Protein AF-A0A931V307-F1 (afdb_monomer)

Mean predicted aligned error: 9.51 Å

Nearest PDB structures (foldseek):
  7ung-assembly1_h  TM=3.426E-01  e=3.988E+00  Homo sapiens
  8j07-assembly1_3O  TM=3.430E-01  e=4.680E+00  Homo sapiens
  8otz-assembly1_By  TM=3.461E-01  e=6.447E+00  Bos taurus
  8to0-assembly1_CZ  TM=3.439E-01  e=7.567E+00  Mus musculus

Foldseek 3Di:
DDDDDDDADWDAFQPPRDIDGPPQPPPDPPPPPDPDRPDDCADPPPRDSCRVPHPPDD

Radius of gyration: 14.38 Å; Cα contacts (8 Å, |Δi|>4): 53; chains: 1; bounding box: 34×26×45 Å

Sequence (58 aa):
MAAVVLRVAGFRCERCAHEWIPRQPRNLPPVRGKKDVPKPRICPRCKSAWWDTPRRVK

pLDDT: mean 73.62, std 15.68, range [40.09, 90.31]

Structure (mmCIF, N/CA/C/O backbone):
data_AF-A0A931V307-F1
#
_entry.id   AF-A0A931V307-F1
#
loop_
_atom_site.group_PDB
_atom_site.id
_atom_site.type_symbol
_atom_site.label_atom_id
_atom_site.label_alt_id
_atom_site.label_comp_id
_atom_site.label_asym_id
_atom_site.label_entity_id
_atom_site.label_seq_id
_atom_site.pdbx_PDB_ins_code
_atom_site.Cartn_x
_atom_site.Cartn_y
_atom_site.Cartn_z
_atom_site.occupancy
_atom_site.B_iso_or_equiv
_atom_site.auth_seq_id
_atom_site.auth_comp_id
_atom_site.auth_asym_id
_atom_site.auth_atom_id
_atom_site.pdbx_PDB_model_num
ATOM 1 N N . MET A 1 1 ? 11.979 -10.833 -29.667 1.00 59.34 1 MET A N 1
ATOM 2 C CA . MET A 1 1 ? 11.999 -9.921 -28.499 1.00 59.34 1 MET A CA 1
ATOM 3 C C . MET A 1 1 ? 11.409 -10.670 -27.314 1.00 59.34 1 MET A C 1
ATOM 5 O O . MET A 1 1 ? 10.339 -11.239 -27.473 1.00 59.34 1 MET A O 1
ATOM 9 N N . ALA A 1 2 ? 12.119 -10.755 -26.186 1.00 79.38 2 ALA A N 1
ATOM 10 C CA . ALA A 1 2 ? 11.673 -11.516 -25.015 1.00 79.38 2 ALA A CA 1
ATOM 11 C C . ALA A 1 2 ? 10.882 -10.622 -24.046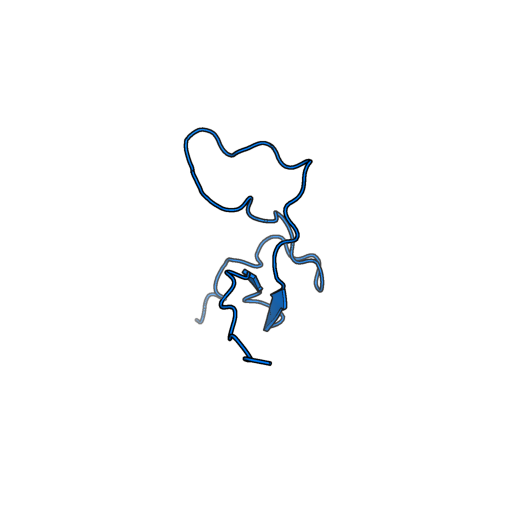 1.00 79.38 2 ALA A C 1
ATOM 13 O O . ALA A 1 2 ? 11.313 -9.510 -23.746 1.00 79.38 2 ALA A O 1
ATOM 14 N N . ALA A 1 3 ? 9.738 -11.108 -23.561 1.00 83.12 3 ALA A N 1
ATOM 15 C CA . ALA A 1 3 ? 8.956 -10.450 -22.517 1.00 83.12 3 ALA A CA 1
ATOM 16 C C . ALA A 1 3 ? 9.440 -10.897 -21.127 1.00 83.12 3 ALA A C 1
ATOM 18 O O . ALA A 1 3 ? 9.700 -12.079 -20.911 1.00 83.12 3 ALA A O 1
ATOM 19 N N . VAL A 1 4 ? 9.539 -9.959 -20.182 1.00 83.31 4 VAL A N 1
ATOM 20 C CA . VAL A 1 4 ? 9.917 -10.215 -18.781 1.00 83.31 4 VAL A CA 1
ATOM 21 C C . VAL A 1 4 ? 8.839 -9.663 -17.854 1.00 83.31 4 VAL A C 1
ATOM 23 O O . VAL A 1 4 ? 8.350 -8.551 -18.047 1.00 83.31 4 VAL A O 1
ATOM 26 N N . VAL A 1 5 ? 8.489 -10.436 -16.824 1.00 85.56 5 VAL A N 1
ATOM 27 C CA . VAL A 1 5 ? 7.558 -10.022 -15.768 1.00 85.56 5 VAL A CA 1
ATOM 28 C C . VAL A 1 5 ? 8.329 -9.310 -14.660 1.00 85.56 5 VAL A C 1
ATOM 30 O O . VAL A 1 5 ? 9.223 -9.889 -14.044 1.00 85.56 5 VAL A O 1
ATOM 33 N N . LEU A 1 6 ? 7.951 -8.067 -14.366 1.00 78.44 6 LEU A N 1
ATOM 34 C CA . LEU A 1 6 ? 8.503 -7.297 -13.253 1.00 78.44 6 LEU A CA 1
ATOM 35 C C . LEU A 1 6 ? 7.569 -7.390 -12.039 1.00 78.44 6 LEU A C 1
ATOM 37 O O . LEU A 1 6 ? 6.394 -7.038 -12.125 1.00 78.44 6 LEU A O 1
ATOM 41 N N . ARG A 1 7 ? 8.095 -7.842 -10.894 1.00 81.50 7 ARG A N 1
ATOM 42 C CA . ARG A 1 7 ? 7.404 -7.799 -9.594 1.00 81.50 7 ARG A CA 1
ATOM 43 C C . ARG A 1 7 ? 7.914 -6.599 -8.802 1.00 81.50 7 ARG A C 1
ATOM 45 O O . ARG A 1 7 ? 9.110 -6.500 -8.545 1.00 81.50 7 ARG A O 1
ATOM 52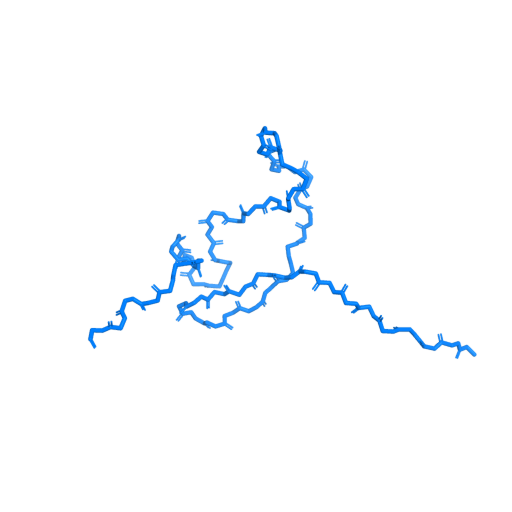 N N . VAL A 1 8 ? 7.013 -5.700 -8.413 1.00 80.19 8 VAL A N 1
ATOM 53 C CA . VAL A 1 8 ? 7.339 -4.482 -7.657 1.00 80.19 8 VAL A CA 1
ATOM 54 C C . VAL A 1 8 ? 6.595 -4.457 -6.327 1.00 80.19 8 VAL A C 1
ATOM 56 O O . VAL A 1 8 ? 5.453 -4.903 -6.236 1.00 80.19 8 VAL A O 1
ATOM 59 N N . ALA A 1 9 ? 7.243 -3.930 -5.289 1.00 80.31 9 ALA A N 1
ATOM 60 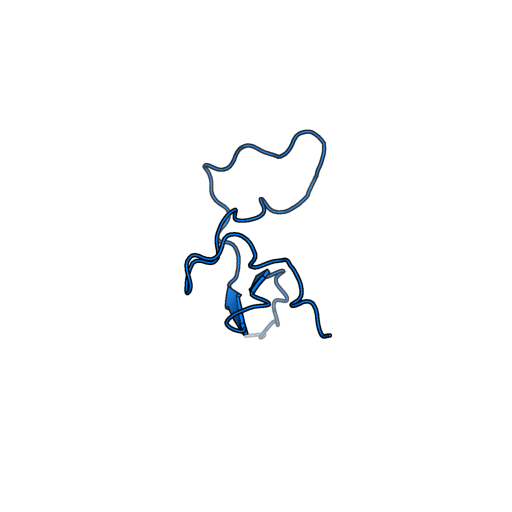C CA . ALA A 1 9 ? 6.604 -3.715 -3.998 1.00 80.31 9 ALA A CA 1
ATOM 61 C C . ALA A 1 9 ? 5.670 -2.496 -4.071 1.00 80.31 9 ALA A C 1
ATOM 63 O O . ALA A 1 9 ? 6.083 -1.410 -4.485 1.00 80.31 9 ALA A O 1
ATOM 64 N N . GLY A 1 10 ? 4.416 -2.681 -3.664 1.00 84.81 10 GLY A N 1
ATOM 65 C CA . GLY A 1 10 ? 3.396 -1.638 -3.590 1.00 84.81 10 GLY A CA 1
ATOM 66 C C . GLY A 1 10 ? 2.833 -1.484 -2.179 1.00 84.81 10 GLY A C 1
ATOM 67 O O . GLY A 1 10 ? 3.149 -2.256 -1.276 1.00 84.81 10 GLY A O 1
ATOM 68 N N . PHE A 1 11 ? 1.980 -0.482 -2.003 1.00 86.38 11 PHE A N 1
ATOM 69 C CA . PHE A 1 11 ? 1.178 -0.285 -0.803 1.00 86.38 11 PHE A CA 1
ATOM 70 C C . PHE A 1 11 ? -0.293 -0.546 -1.114 1.00 86.38 11 PHE A C 1
ATOM 72 O O . PHE A 1 11 ? -0.780 -0.181 -2.185 1.00 86.38 11 PHE A O 1
ATOM 79 N N . ARG A 1 12 ? -1.002 -1.145 -0.155 1.00 87.50 12 ARG A N 1
ATOM 80 C CA . ARG A 1 12 ? -2.450 -1.352 -0.193 1.00 87.50 12 ARG A CA 1
ATOM 81 C C . ARG A 1 12 ? -3.085 -0.637 0.991 1.00 87.50 12 ARG A C 1
ATOM 83 O O . ARG A 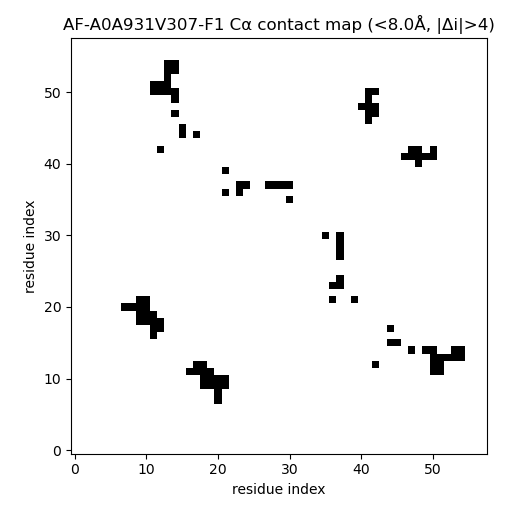1 12 ? -2.588 -0.726 2.107 1.00 87.50 12 ARG A O 1
ATOM 90 N N . CYS A 1 13 ? -4.166 0.098 0.744 1.00 89.31 13 CYS A N 1
ATOM 91 C CA . CYS A 1 13 ? -4.940 0.732 1.804 1.00 89.31 13 CYS A CA 1
ATOM 92 C C . CYS A 1 13 ? -6.007 -0.223 2.343 1.00 89.31 13 CYS A C 1
ATOM 94 O O . CYS A 1 13 ? -6.935 -0.582 1.621 1.00 89.31 13 CYS A O 1
ATOM 96 N N . GLU A 1 14 ? -5.971 -0.494 3.642 1.00 90.31 14 GLU A N 1
ATOM 97 C CA . GLU A 1 14 ? -6.926 -1.353 4.358 1.00 90.31 14 GLU A CA 1
ATOM 98 C C . GLU A 1 14 ? -8.336 -0.740 4.486 1.00 90.31 14 GLU A C 1
ATOM 100 O O . GLU A 1 14 ? -9.292 -1.396 4.899 1.00 90.31 14 GLU A O 1
ATOM 105 N N . ARG A 1 15 ? -8.515 0.540 4.126 1.00 86.62 15 ARG A N 1
ATOM 106 C CA . ARG A 1 15 ? -9.817 1.228 4.214 1.00 86.62 15 ARG A CA 1
ATOM 107 C C . ARG A 1 15 ? -10.575 1.283 2.901 1.00 86.62 15 ARG A C 1
ATOM 109 O O . ARG A 1 15 ? -11.784 1.075 2.921 1.00 86.62 15 ARG A O 1
ATOM 116 N N . CYS A 1 16 ? -9.899 1.628 1.807 1.00 88.69 16 CYS A N 1
ATOM 117 C CA . CYS A 1 16 ? -10.512 1.799 0.485 1.00 88.69 16 CYS A CA 1
ATOM 118 C C . CYS A 1 16 ? -10.010 0.787 -0.554 1.00 88.69 16 CYS A C 1
ATOM 120 O O . CYS A 1 16 ? -10.323 0.940 -1.734 1.00 88.69 16 CYS A O 1
ATOM 122 N N . ALA A 1 17 ? -9.206 -0.196 -0.127 1.00 88.69 17 ALA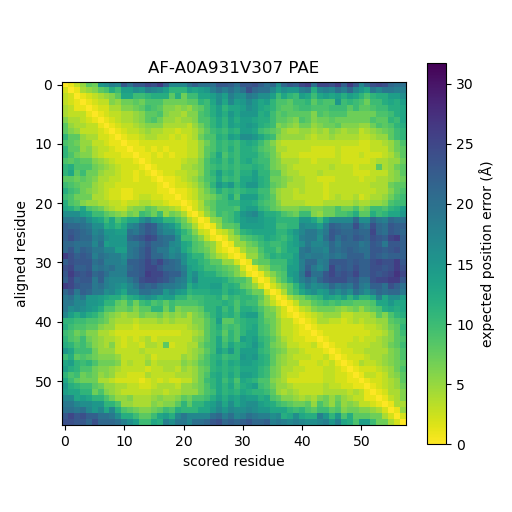 A N 1
ATOM 123 C CA . ALA A 1 17 ? -8.588 -1.221 -0.968 1.00 88.69 17 ALA A CA 1
ATOM 124 C C . ALA A 1 17 ? -7.772 -0.661 -2.146 1.00 88.69 17 ALA A C 1
ATOM 126 O O . ALA A 1 17 ? -7.538 -1.354 -3.127 1.00 88.69 17 ALA A O 1
ATOM 127 N N . HIS A 1 18 ? -7.346 0.601 -2.075 1.00 89.75 18 HIS A N 1
ATOM 128 C CA . HIS A 1 18 ? -6.538 1.193 -3.129 1.00 89.75 18 HIS A CA 1
ATOM 129 C C . HIS A 1 18 ? -5.122 0.637 -3.074 1.00 89.75 18 HIS A C 1
ATOM 131 O O . HIS A 1 18 ? -4.489 0.689 -2.021 1.00 89.75 18 HIS A O 1
ATOM 137 N N . GLU A 1 19 ? -4.637 0.157 -4.209 1.00 89.56 19 GLU A N 1
ATOM 138 C CA . GLU A 1 19 ? -3.272 -0.314 -4.390 1.00 89.56 19 GLU A CA 1
ATOM 139 C C . GLU A 1 19 ? -2.502 0.717 -5.208 1.00 89.56 19 GLU A C 1
ATOM 141 O O . GLU A 1 19 ? -2.987 1.206 -6.231 1.00 89.56 19 GLU A O 1
ATOM 146 N N . TRP A 1 20 ? -1.312 1.085 -4.746 1.00 87.75 20 TRP A N 1
ATOM 147 C CA . TRP A 1 20 ? -0.441 1.988 -5.483 1.00 87.75 20 TRP A CA 1
ATOM 148 C C . TRP A 1 20 ? 1.016 1.605 -5.302 1.00 87.75 20 TRP A C 1
ATOM 150 O O . TRP A 1 20 ? 1.459 1.169 -4.240 1.00 87.75 20 TRP A O 1
ATOM 160 N N . ILE A 1 21 ? 1.786 1.820 -6.358 1.00 82.94 21 ILE A N 1
ATOM 161 C CA . ILE A 1 21 ? 3.233 1.681 -6.303 1.00 82.94 21 ILE A CA 1
ATOM 162 C C . ILE A 1 21 ? 3.780 3.014 -5.781 1.00 82.94 21 ILE A C 1
ATOM 164 O O . ILE A 1 21 ? 3.472 4.065 -6.358 1.00 82.94 21 ILE A O 1
ATOM 168 N N . PRO A 1 22 ? 4.562 3.023 -4.690 1.00 72.94 22 PRO A N 1
ATOM 169 C CA . PRO A 1 22 ? 5.225 4.235 -4.247 1.00 72.94 22 PRO A CA 1
ATOM 170 C C . PRO A 1 22 ? 6.202 4.679 -5.329 1.00 72.94 22 PRO A C 1
ATOM 172 O O . PRO A 1 22 ? 7.233 4.053 -5.565 1.00 72.94 22 PRO A O 1
ATOM 175 N N . ARG 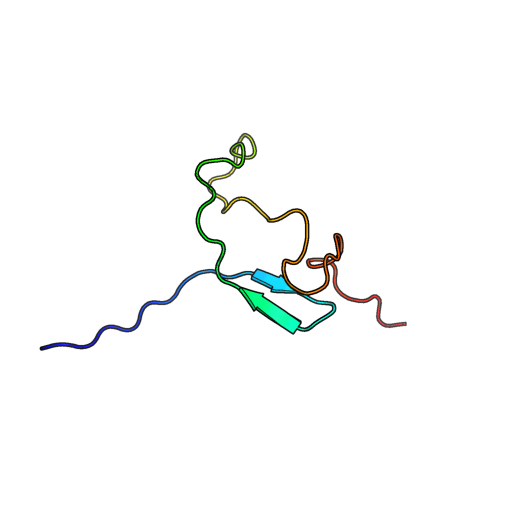A 1 23 ? 5.882 5.786 -5.998 1.00 68.31 23 ARG A N 1
ATOM 176 C CA . ARG A 1 23 ? 6.865 6.493 -6.817 1.00 68.31 23 ARG A CA 1
ATOM 177 C C . ARG A 1 23 ? 7.909 6.984 -5.833 1.00 68.31 23 ARG A C 1
ATOM 179 O O . ARG A 1 23 ? 7.519 7.738 -4.948 1.00 68.31 23 ARG A O 1
ATOM 186 N N . GLN A 1 24 ? 9.157 6.515 -5.924 1.00 57.53 24 GLN A N 1
ATOM 187 C CA . GLN A 1 24 ? 10.234 6.958 -5.037 1.00 57.53 24 GLN A CA 1
ATOM 188 C C . GLN A 1 24 ? 10.156 8.482 -4.886 1.00 57.53 24 GLN A C 1
ATOM 190 O O . GLN A 1 24 ? 10.414 9.204 -5.853 1.00 57.53 24 GLN A O 1
ATOM 195 N N . PRO A 1 25 ? 9.752 9.005 -3.720 1.00 51.16 25 PRO A N 1
ATOM 196 C CA . PRO A 1 25 ? 9.844 10.425 -3.507 1.00 51.16 25 PRO A CA 1
ATOM 197 C C . PRO A 1 25 ? 11.333 10.711 -3.355 1.00 51.16 25 PRO A C 1
ATOM 199 O O . PRO A 1 25 ? 11.940 10.352 -2.350 1.00 51.16 25 PRO A O 1
ATOM 202 N N . ARG A 1 26 ? 11.908 11.426 -4.322 1.00 48.94 26 ARG A N 1
ATOM 203 C CA . ARG A 1 26 ? 13.209 12.103 -4.176 1.00 48.94 26 ARG A CA 1
ATOM 204 C C . ARG A 1 26 ? 13.278 12.973 -2.898 1.00 48.94 26 ARG A C 1
ATOM 206 O O . ARG A 1 26 ? 14.357 13.399 -2.516 1.00 48.94 26 ARG A O 1
ATOM 213 N N . ASN A 1 27 ? 12.129 13.201 -2.241 1.00 44.53 27 ASN A N 1
ATOM 214 C CA . ASN A 1 27 ? 11.900 14.184 -1.191 1.00 44.53 27 ASN A CA 1
ATOM 215 C C . ASN A 1 27 ? 11.375 13.616 0.154 1.00 44.53 27 ASN A C 1
ATOM 217 O O . ASN A 1 27 ? 11.000 14.424 1.001 1.00 44.53 27 ASN A O 1
ATOM 221 N N . LEU A 1 28 ? 11.288 12.292 0.400 1.00 51.75 28 LEU A N 1
ATOM 222 C CA . LEU A 1 28 ? 11.035 11.816 1.782 1.00 51.75 28 LEU A CA 1
ATOM 223 C C . LEU A 1 28 ? 12.370 11.562 2.489 1.00 51.75 28 LEU A C 1
ATOM 225 O O . LEU A 1 28 ? 13.211 10.859 1.926 1.00 51.75 28 LEU A O 1
ATOM 229 N N . PRO A 1 29 ? 12.569 12.079 3.716 1.00 47.81 29 PRO A N 1
ATOM 230 C CA . PRO A 1 29 ? 13.771 11.778 4.471 1.00 47.81 29 PRO A CA 1
ATOM 231 C C . PRO A 1 29 ? 13.868 10.260 4.679 1.00 47.81 29 PRO A C 1
ATOM 233 O O . PRO A 1 29 ? 12.866 9.633 5.050 1.00 47.81 29 PRO A O 1
ATOM 236 N N . PRO A 1 30 ? 15.043 9.653 4.443 1.00 50.00 30 PRO A N 1
ATOM 237 C CA . PRO A 1 30 ? 15.262 8.263 4.798 1.00 50.00 30 PRO A CA 1
ATOM 238 C C . PRO A 1 30 ? 14.979 8.108 6.292 1.00 50.00 30 PRO A C 1
ATOM 240 O O . PRO A 1 30 ? 15.513 8.846 7.124 1.00 50.00 30 PRO A O 1
ATOM 243 N N . VAL A 1 31 ? 14.110 7.161 6.644 1.00 51.16 31 VAL A N 1
ATOM 244 C CA . VAL A 1 31 ? 13.928 6.780 8.044 1.00 51.16 31 VAL A CA 1
ATOM 245 C C . VAL A 1 31 ? 15.275 6.217 8.501 1.00 51.16 31 VAL A C 1
ATOM 247 O O . VAL A 1 31 ? 15.727 5.203 7.964 1.00 51.16 31 VAL A O 1
ATOM 250 N N . ARG A 1 32 ? 15.958 6.920 9.421 1.00 40.09 32 ARG A N 1
ATOM 251 C CA . ARG A 1 32 ? 17.284 6.538 9.943 1.00 40.09 32 ARG A CA 1
ATOM 252 C C . ARG A 1 32 ? 17.295 5.039 10.270 1.00 40.09 32 ARG A C 1
ATOM 254 O O . ARG A 1 32 ? 16.526 4.589 11.113 1.00 40.09 32 ARG A O 1
ATOM 261 N N . GLY A 1 33 ? 18.164 4.290 9.590 1.00 45.44 33 GLY A N 1
ATOM 262 C CA . GLY A 1 33 ? 18.434 2.878 9.880 1.00 45.44 33 GLY A CA 1
ATOM 263 C C . GLY A 1 33 ? 17.672 1.834 9.057 1.00 45.44 33 GLY A C 1
ATOM 264 O O . GLY A 1 33 ? 17.840 0.650 9.333 1.00 45.44 33 GLY A O 1
ATOM 265 N N . LYS A 1 34 ? 16.865 2.205 8.052 1.00 44.22 34 LYS A N 1
ATOM 266 C CA . LYS A 1 34 ? 16.098 1.222 7.264 1.00 44.22 34 LYS A CA 1
ATOM 267 C C . LYS A 1 34 ? 16.271 1.384 5.756 1.00 44.22 34 LYS A C 1
ATOM 269 O O . LYS A 1 34 ? 15.942 2.416 5.182 1.00 44.22 34 LYS A O 1
ATOM 274 N N . LYS A 1 35 ? 16.704 0.298 5.109 1.00 45.59 35 LYS A N 1
ATOM 275 C CA . LYS A 1 35 ? 16.677 0.042 3.655 1.00 45.59 35 LYS A CA 1
ATOM 276 C C . LYS A 1 35 ? 15.231 -0.180 3.160 1.00 45.59 35 LYS A C 1
ATOM 278 O O . LYS A 1 35 ? 14.992 -1.003 2.284 1.00 45.59 35 LYS A O 1
ATOM 283 N N . ASP A 1 36 ? 14.267 0.507 3.770 1.00 52.00 36 ASP A N 1
ATOM 284 C CA . ASP A 1 36 ? 12.838 0.317 3.545 1.00 52.00 36 ASP A CA 1
ATOM 285 C C . ASP A 1 36 ? 12.293 1.493 2.731 1.00 52.00 36 ASP A C 1
ATOM 287 O O . ASP A 1 36 ? 12.651 2.652 2.947 1.00 52.00 36 ASP A O 1
ATOM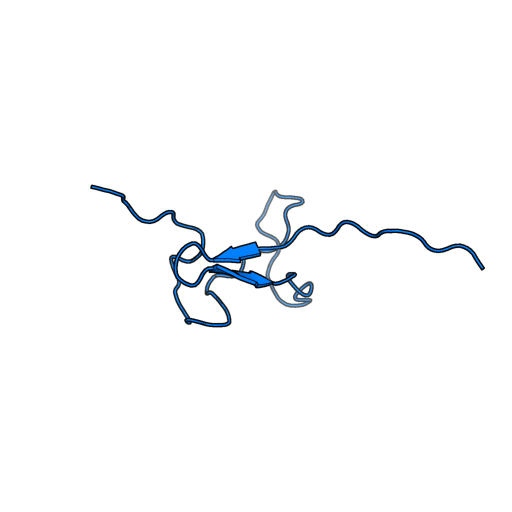 291 N N . VAL A 1 37 ? 11.411 1.185 1.783 1.00 58.19 37 VAL A N 1
ATOM 292 C CA . VAL A 1 37 ? 10.722 2.168 0.943 1.00 58.19 37 VAL A CA 1
ATOM 293 C C . VAL A 1 37 ? 10.021 3.204 1.838 1.00 58.19 37 VAL A C 1
ATOM 295 O O . VAL A 1 37 ? 9.302 2.802 2.759 1.00 58.19 37 VAL A O 1
ATOM 298 N N . PRO A 1 38 ? 10.196 4.521 1.604 1.00 63.78 38 PRO A N 1
ATOM 299 C CA . PRO A 1 38 ? 9.578 5.557 2.425 1.00 63.78 38 PRO A CA 1
ATOM 300 C C . PRO A 1 38 ? 8.058 5.356 2.482 1.00 63.78 38 PRO A C 1
ATOM 302 O O . PRO A 1 38 ? 7.365 5.449 1.466 1.00 63.78 38 PRO A O 1
ATOM 305 N N . LYS A 1 39 ? 7.540 5.034 3.675 1.00 68.44 39 LYS A N 1
ATOM 306 C CA . LYS A 1 39 ? 6.112 4.774 3.879 1.00 68.44 39 LYS A CA 1
ATOM 307 C C . LYS A 1 39 ? 5.321 6.079 3.713 1.00 68.44 39 LYS A C 1
ATOM 309 O O . LYS A 1 39 ? 5.656 7.072 4.367 1.00 68.44 39 LYS A O 1
ATOM 314 N N . PRO A 1 40 ? 4.273 6.111 2.874 1.00 77.00 40 PRO A N 1
ATOM 315 C CA . PRO A 1 40 ? 3.419 7.283 2.763 1.00 77.00 40 PRO A CA 1
ATOM 316 C C . PRO A 1 40 ? 2.694 7.514 4.090 1.00 77.00 40 PRO A C 1
ATOM 318 O O . PRO A 1 40 ? 2.229 6.579 4.731 1.00 77.00 40 PRO A O 1
ATOM 321 N N . ARG A 1 41 ? 2.571 8.773 4.516 1.00 81.25 41 ARG A N 1
ATOM 322 C CA . ARG A 1 41 ? 1.815 9.104 5.737 1.00 81.25 41 ARG A CA 1
ATOM 323 C C . ARG A 1 41 ? 0.302 8.992 5.538 1.00 81.25 41 ARG A C 1
ATOM 325 O O . ARG A 1 41 ? -0.432 8.886 6.509 1.00 81.25 41 ARG A O 1
ATOM 332 N N . ILE A 1 42 ? -0.165 9.071 4.292 1.00 83.75 42 ILE A N 1
ATOM 333 C CA . ILE A 1 42 ? -1.579 9.214 3.939 1.00 83.75 42 ILE A CA 1
ATOM 334 C C . ILE A 1 42 ? -1.874 8.420 2.655 1.00 83.75 42 ILE A C 1
ATOM 336 O O . ILE A 1 42 ? -1.068 8.433 1.724 1.00 83.75 42 ILE A O 1
ATOM 340 N N . CYS A 1 43 ? -3.041 7.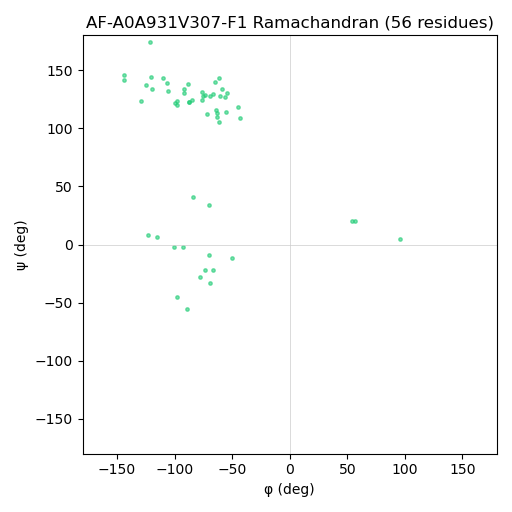767 2.575 1.00 88.06 43 CYS A N 1
ATOM 341 C CA . CYS A 1 43 ? -3.515 7.148 1.333 1.00 88.06 43 CYS A CA 1
ATOM 342 C C . CYS A 1 43 ? -3.822 8.215 0.264 1.00 88.06 43 CYS A C 1
ATOM 344 O O . CYS A 1 43 ? -4.627 9.112 0.531 1.00 88.06 43 CYS A O 1
ATOM 346 N N . PRO A 1 44 ? -3.298 8.092 -0.971 1.00 85.62 44 PRO A N 1
ATOM 347 C CA . PRO A 1 44 ? -3.519 9.083 -2.028 1.00 85.62 44 PRO A CA 1
ATOM 348 C C . PRO A 1 44 ? -4.979 9.162 -2.500 1.00 85.62 44 PRO A C 1
ATOM 350 O O . PRO A 1 44 ? -5.393 10.191 -3.025 1.00 85.62 44 PRO A O 1
ATOM 353 N N . ARG A 1 45 ? -5.774 8.102 -2.293 1.00 85.88 45 ARG A N 1
ATOM 354 C CA . ARG A 1 45 ? -7.173 8.034 -2.738 1.00 85.88 45 ARG A CA 1
ATOM 355 C C . ARG A 1 45 ? -8.160 8.579 -1.707 1.00 85.88 45 ARG A C 1
ATOM 357 O O . ARG A 1 45 ? -8.952 9.454 -2.023 1.00 85.88 45 ARG A O 1
ATOM 364 N N . CYS A 1 46 ? -8.141 8.056 -0.481 1.00 88.00 46 CYS A N 1
ATOM 365 C CA . CYS A 1 46 ? -9.120 8.417 0.557 1.00 88.00 46 CYS A CA 1
ATOM 366 C C . CYS A 1 46 ? -8.597 9.434 1.579 1.00 88.00 46 CYS A C 1
ATOM 368 O O . CYS A 1 46 ? -9.322 9.793 2.502 1.00 88.00 46 CYS A O 1
ATOM 370 N N . LYS A 1 47 ? -7.330 9.853 1.456 1.00 84.69 47 LYS A N 1
ATOM 371 C CA . LYS A 1 47 ? -6.645 10.758 2.390 1.00 84.69 47 LYS A CA 1
ATOM 372 C C . LYS A 1 47 ? -6.620 10.268 3.847 1.00 84.69 47 LYS A C 1
ATOM 374 O O . LYS A 1 47 ? -6.389 11.046 4.766 1.00 84.69 47 LYS A O 1
ATOM 379 N N . SER A 1 48 ? -6.812 8.969 4.078 1.00 83.31 48 SER A N 1
ATOM 380 C CA . SER A 1 48 ? -6.714 8.389 5.418 1.00 83.31 48 SER A CA 1
ATOM 381 C C . SER A 1 48 ? -5.256 8.242 5.848 1.00 83.31 48 SER A C 1
ATOM 383 O O . SER A 1 48 ? -4.466 7.641 5.118 1.00 83.31 48 SER A O 1
ATOM 385 N N . ALA A 1 49 ? -4.929 8.705 7.057 1.00 86.19 49 ALA A N 1
ATOM 386 C CA . ALA A 1 49 ? -3.654 8.414 7.717 1.00 86.19 49 ALA A CA 1
ATOM 387 C C . ALA A 1 49 ? -3.546 6.937 8.146 1.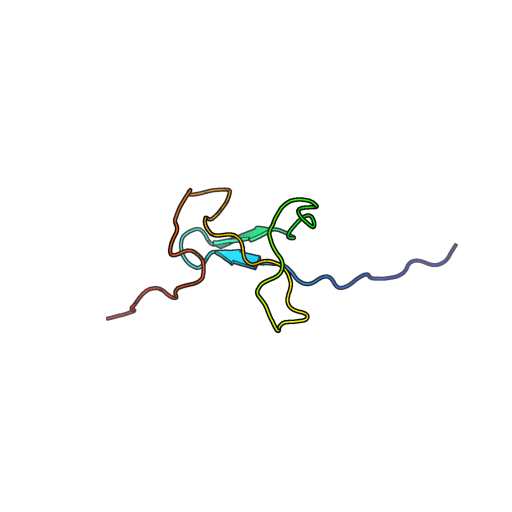00 86.19 49 ALA A C 1
ATOM 389 O O . ALA A 1 49 ? -2.487 6.338 8.049 1.00 86.19 49 ALA A O 1
ATOM 390 N N . TRP A 1 50 ? -4.672 6.321 8.516 1.00 84.69 50 TRP A N 1
ATOM 391 C CA . TRP A 1 50 ? -4.783 4.919 8.951 1.00 84.69 50 TRP A CA 1
ATOM 392 C C . TRP A 1 50 ? -4.901 3.936 7.781 1.00 84.69 50 TRP A C 1
ATOM 394 O O . TRP A 1 50 ? -5.787 3.085 7.756 1.00 84.69 50 TRP A O 1
ATOM 404 N N . TRP A 1 51 ? -4.133 4.151 6.717 1.00 88.75 51 TRP A N 1
ATOM 405 C CA . TRP A 1 51 ? -4.247 3.330 5.512 1.00 88.75 51 TRP A CA 1
ATOM 406 C C . TRP A 1 51 ? -3.569 1.967 5.663 1.00 88.75 51 TRP A C 1
ATOM 408 O O . TRP A 1 51 ? -4.009 1.026 5.016 1.00 88.75 51 TRP A O 1
ATOM 418 N N . ASP A 1 52 ? -2.544 1.878 6.506 1.00 84.12 52 ASP A N 1
ATOM 419 C CA . ASP A 1 52 ? -1.748 0.688 6.827 1.00 84.12 52 ASP A CA 1
ATOM 420 C C . ASP A 1 52 ? -2.279 -0.075 8.047 1.00 84.12 52 ASP A C 1
ATOM 422 O O . ASP A 1 52 ? -1.726 -1.096 8.449 1.00 84.12 52 ASP A O 1
ATOM 426 N N . THR A 1 53 ? -3.337 0.445 8.664 1.00 84.81 53 THR A N 1
ATOM 427 C CA . THR A 1 53 ? -3.913 -0.115 9.877 1.00 84.81 53 THR A CA 1
ATOM 428 C C . THR A 1 53 ? -5.110 -0.984 9.501 1.00 84.81 53 THR A C 1
ATOM 430 O O . THR A 1 53 ? -6.069 -0.458 8.922 1.00 84.81 53 THR A O 1
ATOM 433 N N . PRO A 1 54 ? -5.102 -2.289 9.832 1.00 81.25 54 PRO A N 1
ATOM 434 C CA . PRO A 1 54 ? -6.250 -3.146 9.578 1.00 81.25 54 PRO A CA 1
ATOM 435 C C . PRO A 1 54 ? -7.463 -2.624 10.352 1.00 81.25 54 PRO A C 1
ATOM 437 O O . PRO A 1 54 ? -7.346 -2.130 11.479 1.00 81.25 54 PRO A O 1
ATOM 440 N N . ARG A 1 55 ? -8.653 -2.724 9.752 1.00 76.06 55 ARG A N 1
ATOM 441 C CA . ARG A 1 55 ? -9.889 -2.404 10.475 1.00 76.06 55 ARG A CA 1
ATOM 442 C C . ARG A 1 55 ? -9.995 -3.356 11.666 1.00 76.06 55 ARG A C 1
ATOM 444 O O . ARG A 1 55 ? -9.915 -4.566 11.481 1.00 76.06 55 ARG A O 1
ATOM 451 N N . ARG A 1 56 ? -10.192 -2.820 12.877 1.00 75.88 56 ARG A N 1
ATOM 452 C CA . ARG A 1 56 ? -10.577 -3.647 14.027 1.00 75.88 56 ARG A CA 1
ATOM 453 C C . ARG A 1 56 ? -11.924 -4.283 13.695 1.00 75.88 56 ARG A C 1
ATOM 455 O O . ARG A 1 56 ? -12.937 -3.587 13.667 1.00 75.88 56 ARG A O 1
ATOM 462 N N . VAL A 1 57 ? -11.906 -5.570 13.374 1.00 69.38 57 VAL A N 1
ATOM 463 C CA . VAL A 1 57 ? -13.112 -6.390 13.295 1.00 69.38 57 VAL A CA 1
ATOM 464 C C . VAL A 1 57 ? -13.501 -6.678 14.743 1.00 69.38 57 VAL A C 1
ATOM 466 O O . VAL A 1 57 ? -12.641 -7.067 15.533 1.00 69.38 57 VAL A O 1
ATOM 469 N N . LYS A 1 58 ? -14.736 -6.337 15.110 1.00 55.84 58 LYS A N 1
ATOM 470 C CA . LYS A 1 58 ? -15.282 -6.578 16.447 1.00 55.84 58 LYS A CA 1
ATOM 471 C C . LYS A 1 58 ? -15.808 -8.003 16.534 1.00 55.84 58 LYS A C 1
ATOM 473 O O . LYS A 1 58 ? -16.300 -8.479 15.487 1.00 55.84 58 LYS A O 1
#

Secondary structure (DSSP, 8-state):
----PPP---EE-TTT--EE-----TTSPP-TT--S----SS-TTT--S-SSSPP---

Solvent-accessible surface area (backbone atoms only — not comparable to full-atom values): 4192 Å² total; per-residue (Å²): 136,89,89,80,90,84,88,76,84,62,48,62,23,59,76,78,69,48,72,48,67,74,71,82,61,95,78,61,76,77,60,88,93,53,103,58,80,82,76,74,69,47,35,91,86,80,64,37,62,64,19,86,46,73,73,86,78,130